Protein AF-A0A932Q8Q2-F1 (afdb_monomer)

Sequence (70 aa):
SMYILETEPAGYILYAANEAEKAANITLVDVRPFGQAGRLTIMGTESEIDSAAKAARSAIEKLEGVEGKK

Nearest PDB structures (foldseek):
  5lsr-assembly1_B  TM=9.982E-01  e=1.757E-06  Synechococcus elongatus PCC 7942 = FACHB-805
  5v76-assembly1_A  TM=9.698E-01  e=4.537E-06  Haliangium ochraceum DSM 14365
  5l39-assembly1_C  TM=1.004E+00  e=6.812E-06  Mycolicibacterium smegmatis MC2 155
  5l39-assembly1_F  TM=9.473E-01  e=5.559E-06  Mycolicibacterium smegmatis MC2 155
  5l39-assembly1_D  TM=9.535E-01  e=1.171E-05  Mycolicibacterium smegmatis MC2 155

Structure (mmCIF, N/CA/C/O backbone):
data_AF-A0A932Q8Q2-F1
#
_entry.id   AF-A0A932Q8Q2-F1
#
loop_
_atom_site.group_PDB
_atom_site.id
_atom_site.type_symbol
_atom_site.label_atom_id
_atom_site.label_alt_id
_atom_site.label_comp_id
_atom_site.label_asym_id
_atom_site.label_entity_id
_atom_site.label_seq_id
_atom_site.pdbx_PDB_ins_code
_atom_site.Cartn_x
_atom_site.Cartn_y
_atom_site.Cartn_z
_atom_site.occupancy
_atom_site.B_iso_or_equiv
_atom_site.auth_seq_id
_atom_site.auth_comp_id
_atom_site.auth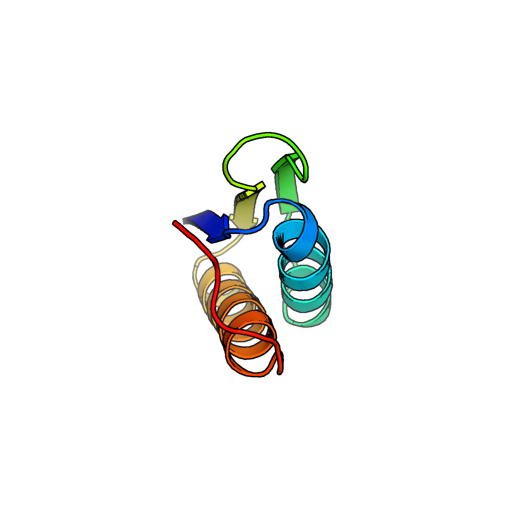_asym_id
_atom_site.auth_atom_id
_atom_site.pdbx_PDB_model_num
ATOM 1 N N . SER A 1 1 ? 0.010 4.412 15.641 1.00 94.25 1 SER A N 1
ATOM 2 C CA . SER A 1 1 ? 0.710 3.258 15.049 1.00 94.25 1 SER A CA 1
ATOM 3 C C . SER A 1 1 ? 1.380 3.690 13.749 1.00 94.25 1 SER A C 1
ATOM 5 O O . SER A 1 1 ? 0.919 4.655 13.142 1.00 94.25 1 SER A O 1
ATOM 7 N N . MET A 1 2 ? 2.480 3.041 13.362 1.00 97.06 2 MET A N 1
ATOM 8 C CA . MET A 1 2 ? 3.234 3.314 12.131 1.00 97.06 2 MET A CA 1
ATOM 9 C C . MET A 1 2 ? 3.411 2.009 11.354 1.00 97.06 2 MET A C 1
ATOM 11 O O . MET A 1 2 ? 3.691 0.972 11.952 1.00 97.06 2 MET A O 1
ATOM 15 N N . TYR A 1 3 ? 3.291 2.080 10.030 1.00 98.12 3 TYR A N 1
ATOM 16 C CA . TYR A 1 3 ? 3.518 0.953 9.132 1.00 98.12 3 TYR A CA 1
ATOM 17 C C . TYR A 1 3 ? 4.360 1.382 7.929 1.00 98.12 3 TYR A C 1
ATOM 19 O O . TYR A 1 3 ? 4.193 2.485 7.403 1.00 98.12 3 TYR A O 1
ATOM 27 N N . ILE A 1 4 ? 5.273 0.503 7.511 1.00 97.75 4 ILE A N 1
ATOM 28 C CA . ILE A 1 4 ? 6.159 0.707 6.363 1.00 97.75 4 ILE A CA 1
ATOM 29 C C . ILE A 1 4 ? 5.966 -0.457 5.392 1.00 97.75 4 ILE A C 1
ATOM 31 O O . ILE A 1 4 ? 5.944 -1.619 5.801 1.00 97.75 4 ILE A O 1
ATOM 35 N N . LEU A 1 5 ? 5.850 -0.136 4.106 1.00 97.62 5 LEU A N 1
ATOM 36 C CA . LEU A 1 5 ? 5.809 -1.091 3.005 1.00 97.62 5 LEU A CA 1
ATOM 37 C C . LEU A 1 5 ? 6.888 -0.737 1.986 1.00 97.62 5 LEU A C 1
ATOM 39 O O . LEU A 1 5 ? 7.086 0.436 1.669 1.00 97.62 5 LEU A O 1
ATOM 43 N N . GLU A 1 6 ? 7.549 -1.758 1.454 1.00 97.81 6 GLU A N 1
ATOM 44 C CA . GLU A 1 6 ? 8.450 -1.628 0.315 1.00 97.81 6 GLU A CA 1
ATOM 45 C C . GLU A 1 6 ? 7.975 -2.508 -0.839 1.00 97.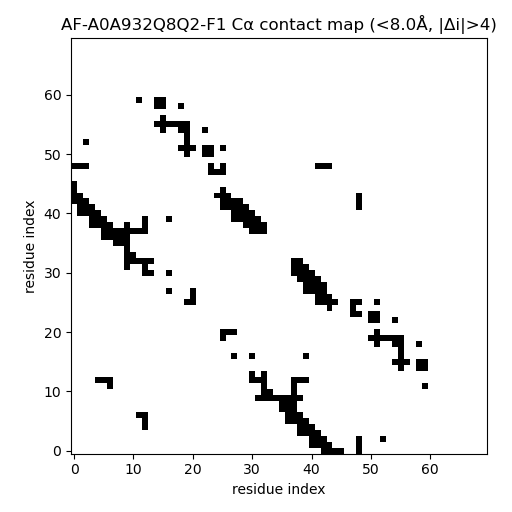81 6 GLU A C 1
ATOM 47 O O . GLU A 1 6 ? 7.438 -3.594 -0.614 1.00 97.81 6 GLU A O 1
ATOM 52 N N . THR A 1 7 ? 8.159 -2.032 -2.069 1.00 95.31 7 THR A N 1
ATOM 53 C CA . THR A 1 7 ? 7.818 -2.775 -3.289 1.00 95.31 7 THR A CA 1
ATOM 54 C C . THR A 1 7 ? 8.938 -2.691 -4.312 1.00 95.31 7 THR A C 1
ATOM 56 O O . THR A 1 7 ? 9.598 -1.659 -4.450 1.00 95.31 7 THR A O 1
ATOM 59 N N . GLU A 1 8 ? 9.078 -3.747 -5.102 1.00 93.75 8 GLU A N 1
ATOM 60 C CA . GLU A 1 8 ? 9.933 -3.778 -6.282 1.00 93.75 8 GLU A CA 1
ATOM 61 C C . GLU A 1 8 ? 9.115 -4.305 -7.471 1.00 93.75 8 GLU A C 1
ATOM 63 O O . GLU A 1 8 ? 8.485 -5.357 -7.341 1.00 93.75 8 GLU A O 1
ATOM 68 N N . PRO A 1 9 ? 9.086 -3.607 -8.622 1.00 93.69 9 PRO A N 1
ATOM 69 C CA . PRO A 1 9 ? 9.637 -2.278 -8.913 1.00 93.69 9 PRO A CA 1
ATOM 70 C C . PRO A 1 9 ? 9.075 -1.128 -8.060 1.00 93.69 9 PRO A C 1
ATOM 72 O O . PRO A 1 9 ? 7.970 -1.194 -7.518 1.00 93.69 9 PRO A O 1
ATOM 75 N N . ALA A 1 10 ? 9.829 -0.026 -7.985 1.00 96.69 10 ALA A N 1
ATOM 76 C CA . ALA A 1 10 ? 9.505 1.092 -7.099 1.00 96.69 10 ALA A CA 1
ATOM 77 C C . ALA A 1 10 ? 8.166 1.784 -7.393 1.00 96.69 10 ALA A C 1
ATOM 79 O O . ALA A 1 10 ? 7.488 2.236 -6.471 1.00 96.69 10 ALA A O 1
ATOM 80 N N . GLY A 1 11 ? 7.750 1.826 -8.660 1.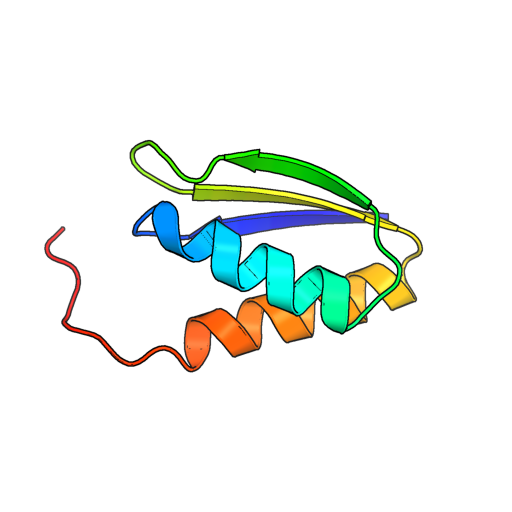00 96.06 11 GLY A N 1
ATOM 81 C CA . GLY A 1 11 ? 6.521 2.508 -9.070 1.00 96.06 11 GLY A CA 1
ATOM 82 C C . GLY A 1 11 ? 5.240 1.910 -8.476 1.00 96.06 11 GLY A C 1
ATOM 83 O O . GLY A 1 11 ? 4.259 2.632 -8.300 1.00 96.06 11 GLY A O 1
ATOM 84 N N . TYR A 1 12 ? 5.242 0.624 -8.106 1.00 96.56 12 TYR A N 1
ATOM 85 C CA . TYR A 1 12 ? 4.059 -0.038 -7.543 1.00 96.56 12 TYR A CA 1
ATOM 86 C C . TYR A 1 12 ? 3.636 0.516 -6.186 1.00 96.56 12 TYR A C 1
ATOM 88 O O . TYR A 1 12 ? 2.472 0.388 -5.802 1.00 96.56 12 TYR A O 1
ATOM 96 N N . ILE A 1 13 ? 4.532 1.217 -5.493 1.00 97.88 13 ILE A N 1
ATOM 97 C CA . ILE A 1 13 ? 4.220 1.788 -4.193 1.00 97.88 13 ILE A CA 1
ATOM 98 C C . ILE A 1 13 ? 3.107 2.846 -4.257 1.00 97.88 13 ILE A C 1
ATOM 100 O O . ILE A 1 13 ? 2.364 3.003 -3.291 1.00 97.88 13 ILE A O 1
ATOM 104 N N . LEU A 1 14 ? 2.936 3.534 -5.396 1.00 97.81 14 LEU A N 1
ATOM 105 C CA . LEU A 1 14 ? 1.840 4.494 -5.590 1.00 97.81 14 LEU A CA 1
ATOM 106 C C . LEU A 1 14 ? 0.483 3.800 -5.607 1.00 97.81 14 LEU A C 1
ATOM 108 O O . LEU A 1 14 ? -0.484 4.312 -5.046 1.00 97.81 14 LEU A O 1
ATOM 112 N N . TYR A 1 15 ? 0.419 2.625 -6.233 1.00 97.62 15 TYR A N 1
ATOM 113 C CA . TYR A 1 15 ? -0.802 1.835 -6.260 1.00 97.62 15 TYR A CA 1
ATOM 114 C C . TYR A 1 15 ? -1.145 1.330 -4.856 1.00 97.62 15 TYR A C 1
ATOM 116 O O . TYR A 1 15 ? -2.273 1.508 -4.404 1.00 97.62 15 TYR A O 1
ATOM 124 N N . ALA A 1 16 ? -0.153 0.814 -4.122 1.00 97.94 16 ALA A N 1
ATOM 125 C CA . ALA A 1 16 ? -0.332 0.413 -2.728 1.00 97.94 16 ALA A CA 1
ATOM 126 C C . ALA A 1 16 ? -0.806 1.570 -1.832 1.00 97.94 16 ALA A C 1
ATOM 128 O O . ALA A 1 16 ? -1.709 1.376 -1.023 1.00 97.94 16 ALA A O 1
ATOM 129 N N . ALA A 1 17 ? -0.226 2.767 -1.982 1.00 98.25 17 ALA A N 1
ATOM 130 C CA . ALA A 1 17 ? -0.606 3.947 -1.206 1.00 98.25 17 ALA A CA 1
ATOM 131 C C . ALA A 1 17 ? -2.063 4.363 -1.462 1.00 98.25 17 ALA A C 1
ATOM 133 O O . ALA A 1 17 ? -2.809 4.599 -0.515 1.00 98.25 17 ALA A O 1
ATOM 134 N N . ASN A 1 18 ? -2.486 4.372 -2.729 1.00 98.12 18 ASN A N 1
ATOM 135 C CA . ASN A 1 18 ? -3.859 4.694 -3.114 1.00 98.12 18 ASN A CA 1
ATOM 136 C C . ASN A 1 18 ? -4.872 3.692 -2.539 1.00 98.12 18 ASN A C 1
ATOM 138 O O . ASN A 1 18 ? -5.915 4.086 -2.027 1.00 98.12 18 ASN A O 1
ATOM 142 N N . GLU A 1 19 ? -4.573 2.391 -2.591 1.00 98.12 19 GLU A N 1
ATOM 143 C CA . GLU A 1 19 ? -5.460 1.376 -2.009 1.00 98.12 19 GLU A CA 1
ATOM 144 C C . GLU A 1 19 ? -5.465 1.411 -0.471 1.00 98.12 19 GLU A C 1
ATOM 146 O O . GLU A 1 19 ? -6.499 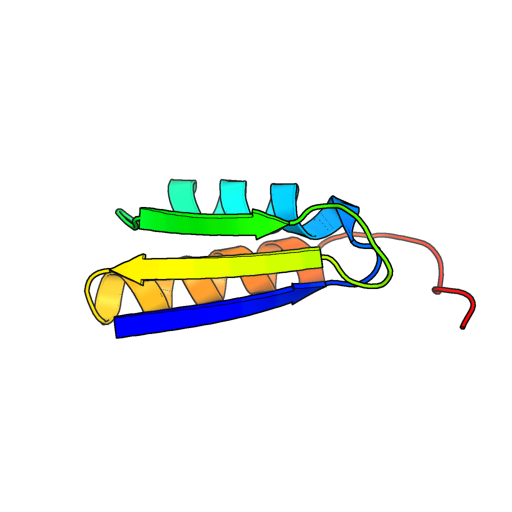1.147 0.140 1.00 98.12 19 GLU A O 1
ATOM 151 N N . ALA A 1 20 ? -4.354 1.804 0.161 1.00 98.06 20 ALA A N 1
ATOM 152 C CA . ALA A 1 20 ? -4.289 2.038 1.602 1.00 98.06 20 ALA A CA 1
ATOM 153 C C . ALA A 1 20 ? -5.194 3.205 2.041 1.00 98.06 20 ALA A C 1
ATOM 155 O O . ALA A 1 20 ? -5.993 3.033 2.960 1.00 98.06 20 ALA A O 1
ATOM 156 N N . GLU A 1 21 ? -5.107 4.365 1.374 1.00 97.44 21 GLU A N 1
ATOM 157 C CA . GLU A 1 21 ? -5.937 5.546 1.680 1.00 97.44 21 GLU A CA 1
ATOM 158 C C . GLU A 1 21 ? -7.425 5.316 1.408 1.00 97.44 21 GLU A C 1
ATOM 160 O O . GLU A 1 21 ? -8.276 5.837 2.124 1.00 97.44 21 GLU A O 1
ATOM 165 N N . LYS A 1 22 ? -7.774 4.515 0.395 1.00 98.00 22 LYS A N 1
ATOM 166 C CA . LYS A 1 22 ? -9.177 4.156 0.138 1.00 98.00 22 LYS A CA 1
ATOM 167 C C . LYS A 1 22 ? -9.780 3.295 1.244 1.00 98.00 22 LYS A C 1
ATOM 169 O O . LYS A 1 22 ? -10.987 3.354 1.466 1.00 98.00 22 LYS A O 1
ATOM 174 N N . ALA A 1 23 ? -8.971 2.449 1.876 1.00 97.75 23 ALA A N 1
ATOM 175 C CA . ALA A 1 23 ? -9.444 1.461 2.836 1.00 97.75 23 ALA A CA 1
ATOM 176 C C . ALA 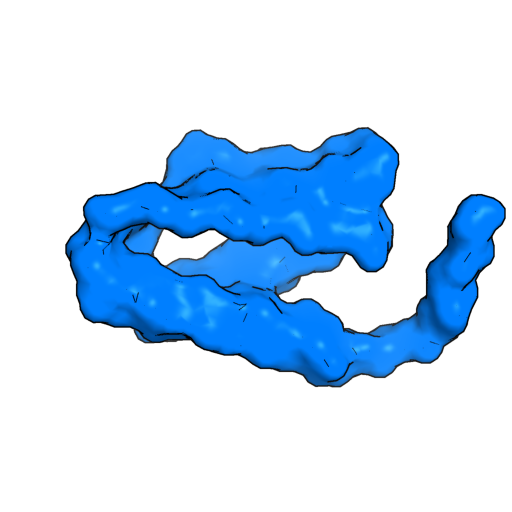A 1 23 ? -9.546 1.993 4.271 1.00 97.75 23 ALA A C 1
ATOM 178 O O . ALA A 1 23 ? -10.246 1.385 5.080 1.00 97.75 23 ALA A O 1
ATOM 179 N N . ALA A 1 24 ? -8.840 3.078 4.596 1.00 97.75 24 ALA A N 1
ATOM 180 C CA . ALA A 1 24 ? -8.712 3.568 5.962 1.00 97.75 24 ALA A CA 1
ATOM 181 C C . ALA A 1 24 ? -8.381 5.065 6.010 1.00 97.75 24 ALA A C 1
ATOM 183 O O . ALA A 1 24 ? -7.715 5.609 5.130 1.00 97.75 24 ALA A O 1
ATOM 184 N N . ASN A 1 25 ? -8.778 5.725 7.095 1.00 97.56 25 ASN A N 1
ATOM 185 C CA . ASN A 1 25 ? -8.425 7.108 7.385 1.00 97.56 25 ASN A CA 1
ATOM 186 C C . ASN A 1 25 ? -7.025 7.184 8.017 1.00 97.56 25 ASN A C 1
ATOM 188 O O . ASN A 1 25 ? -6.861 7.272 9.238 1.00 97.56 25 ASN A O 1
ATOM 192 N N . ILE A 1 26 ? -6.009 7.123 7.162 1.00 97.94 26 ILE A N 1
ATOM 193 C CA . ILE A 1 26 ? -4.589 7.164 7.522 1.00 97.94 26 ILE A CA 1
ATOM 194 C C . ILE A 1 26 ? -3.906 8.415 6.962 1.00 97.94 26 ILE A C 1
ATOM 196 O O . ILE A 1 26 ? -4.401 9.074 6.056 1.00 97.94 26 ILE A O 1
ATOM 200 N N . THR A 1 27 ? -2.725 8.732 7.483 1.00 98.19 27 THR A N 1
ATOM 201 C CA . THR A 1 27 ? -1.837 9.756 6.927 1.00 98.19 27 THR A CA 1
ATOM 202 C C . THR A 1 27 ? -0.708 9.101 6.142 1.00 98.19 27 THR A C 1
ATOM 204 O O . THR A 1 27 ? 0.047 8.295 6.696 1.00 98.19 27 THR A O 1
ATOM 207 N N . LEU A 1 28 ? -0.548 9.492 4.875 1.00 97.62 28 LEU A N 1
ATOM 208 C CA . LEU A 1 28 ? 0.647 9.209 4.082 1.00 97.62 28 LEU A CA 1
ATOM 209 C C . LEU A 1 28 ? 1.787 10.134 4.525 1.00 97.62 28 LEU A C 1
ATOM 211 O O . LEU A 1 28 ? 1.737 11.342 4.315 1.00 97.62 28 LEU A O 1
ATOM 215 N N . VAL A 1 29 ? 2.809 9.575 5.170 1.00 98.12 29 VAL A N 1
ATOM 216 C CA . VAL A 1 29 ? 3.911 10.351 5.765 1.00 98.12 29 VAL A CA 1
ATOM 217 C C . VA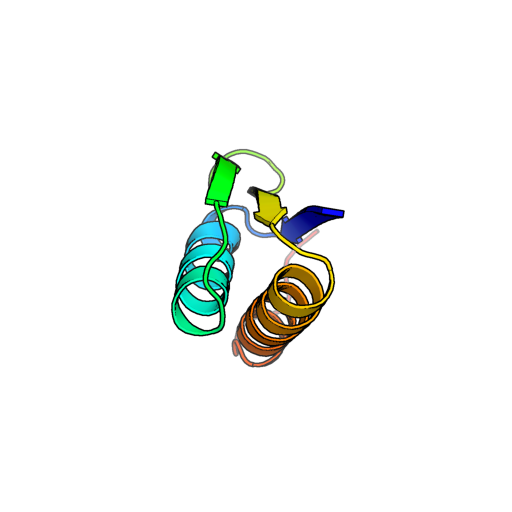L A 1 29 ? 5.048 10.541 4.770 1.00 98.12 29 VAL A C 1
ATOM 219 O O . VAL A 1 29 ? 5.599 11.630 4.654 1.00 98.12 29 VAL A O 1
ATOM 222 N N . ASP A 1 30 ? 5.406 9.466 4.070 1.00 97.69 30 ASP A N 1
ATOM 223 C CA . ASP A 1 30 ? 6.418 9.464 3.017 1.00 97.69 30 ASP A CA 1
ATOM 224 C C . ASP A 1 30 ? 6.018 8.448 1.948 1.00 97.69 30 ASP A C 1
ATOM 226 O O . ASP A 1 30 ? 5.651 7.313 2.268 1.00 97.69 30 ASP A O 1
ATOM 230 N N . VAL A 1 31 ? 6.111 8.854 0.683 1.00 97.44 31 VAL A N 1
ATOM 231 C CA . VAL A 1 31 ? 5.879 7.990 -0.476 1.00 97.44 31 VAL A CA 1
ATOM 232 C C . VAL A 1 31 ? 7.001 8.234 -1.473 1.00 97.44 31 VAL A C 1
ATOM 234 O O . VAL A 1 31 ? 7.092 9.297 -2.086 1.00 97.44 3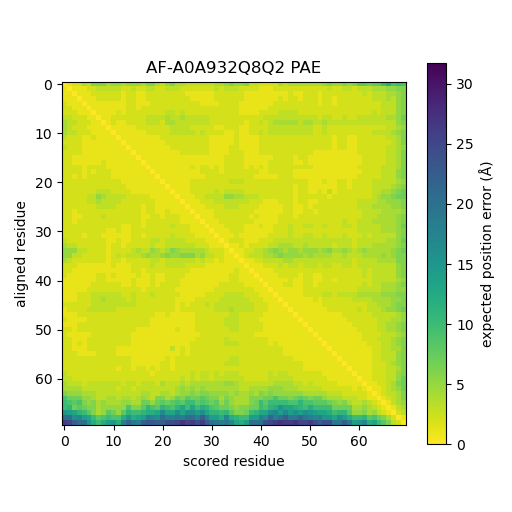1 VAL A O 1
ATOM 237 N N . ARG A 1 32 ? 7.858 7.230 -1.658 1.00 98.06 32 ARG A N 1
ATOM 238 C CA . ARG A 1 32 ? 8.993 7.272 -2.583 1.00 98.06 32 ARG A CA 1
ATOM 239 C C . ARG A 1 32 ? 8.795 6.256 -3.701 1.00 98.06 32 ARG A C 1
ATOM 241 O O . ARG A 1 32 ? 9.109 5.088 -3.494 1.00 98.06 32 ARG A O 1
ATOM 248 N N . PRO A 1 33 ? 8.288 6.674 -4.874 1.00 97.06 33 PRO A N 1
ATOM 249 C CA . PRO A 1 33 ? 7.957 5.777 -5.982 1.00 97.06 33 PRO A CA 1
ATOM 250 C C . PRO A 1 33 ? 9.081 5.603 -7.012 1.00 97.06 33 PRO A C 1
ATOM 252 O O . PRO A 1 33 ? 8.832 5.239 -8.159 1.00 97.06 33 PRO A O 1
ATOM 255 N N . PHE A 1 34 ? 10.320 5.901 -6.629 1.00 96.25 34 PHE A N 1
ATOM 256 C CA . PHE A 1 34 ? 11.493 5.850 -7.497 1.00 96.25 34 PHE A CA 1
ATOM 257 C C . PHE A 1 34 ? 12.709 5.311 -6.737 1.00 96.25 34 PHE A C 1
ATOM 259 O O . PHE A 1 34 ? 12.753 5.348 -5.508 1.00 96.25 34 PHE A O 1
ATOM 266 N N . GLY A 1 35 ? 13.714 4.854 -7.486 1.00 94.56 35 GLY A N 1
ATOM 267 C CA . GLY A 1 35 ? 14.899 4.179 -6.953 1.00 94.56 35 GLY A CA 1
ATOM 268 C C . GLY A 1 35 ? 14.836 2.665 -7.154 1.00 94.56 35 GLY A C 1
ATOM 269 O O . GLY A 1 35 ? 14.023 2.175 -7.935 1.00 94.56 35 GLY A O 1
ATOM 270 N N . GLN A 1 36 ? 15.714 1.934 -6.462 1.00 93.12 36 GLN A N 1
ATOM 271 C CA . GLN A 1 36 ? 15.773 0.467 -6.530 1.00 93.12 36 GLN A CA 1
ATOM 272 C C . GLN A 1 36 ? 14.480 -0.179 -6.011 1.00 93.12 36 GLN A C 1
ATOM 274 O O . GLN A 1 36 ? 13.935 -1.073 -6.646 1.00 93.12 36 GLN A O 1
ATOM 279 N N . ALA A 1 37 ? 13.965 0.324 -4.890 1.00 95.25 37 ALA A N 1
ATOM 280 C CA . ALA A 1 37 ? 12.702 -0.093 -4.300 1.00 95.25 37 ALA A CA 1
ATOM 281 C C . ALA A 1 37 ? 11.867 1.139 -3.952 1.00 95.25 37 ALA A C 1
ATOM 283 O O . ALA A 1 37 ? 12.399 2.202 -3.621 1.00 95.25 37 ALA A O 1
ATOM 284 N N . GLY A 1 38 ? 10.553 0.983 -4.034 1.00 97.06 38 GLY A N 1
ATOM 285 C CA . GLY A 1 38 ? 9.594 1.995 -3.626 1.00 97.06 38 GLY A CA 1
ATOM 286 C C . GLY A 1 38 ? 9.313 1.839 -2.143 1.00 97.06 38 GLY A C 1
ATOM 287 O O . GLY A 1 38 ? 9.275 0.712 -1.657 1.00 97.06 38 GLY A O 1
ATOM 288 N N . ARG A 1 39 ? 9.117 2.943 -1.418 1.00 98.19 39 ARG A N 1
ATOM 289 C CA . ARG A 1 39 ? 8.809 2.911 0.021 1.00 98.19 39 ARG A CA 1
ATOM 290 C C . ARG A 1 39 ? 7.600 3.769 0.360 1.00 98.19 39 ARG A C 1
ATOM 292 O O . ARG A 1 39 ? 7.499 4.905 -0.091 1.00 98.19 39 ARG A O 1
ATOM 299 N N . LEU A 1 40 ? 6.719 3.220 1.185 1.00 98.19 40 LEU A N 1
ATOM 300 C CA . LEU A 1 40 ? 5.543 3.870 1.746 1.00 98.19 40 LEU A CA 1
ATOM 301 C C . LEU A 1 40 ? 5.640 3.837 3.266 1.00 98.19 40 LEU A C 1
ATOM 303 O O . LEU A 1 40 ? 5.810 2.765 3.841 1.00 98.19 40 LEU A O 1
ATOM 307 N N . THR A 1 41 ? 5.499 4.992 3.907 1.00 98.44 41 THR A N 1
ATOM 308 C CA . THR A 1 41 ? 5.340 5.117 5.360 1.00 98.44 41 THR A CA 1
ATOM 309 C C . THR A 1 41 ? 3.986 5.742 5.652 1.00 98.44 41 THR A C 1
ATOM 311 O O . THR A 1 41 ? 3.692 6.836 5.168 1.00 98.44 41 THR A O 1
ATOM 314 N N . ILE A 1 42 ? 3.178 5.066 6.464 1.00 98.19 42 ILE A N 1
ATOM 315 C CA . ILE A 1 42 ? 1.847 5.527 6.868 1.00 98.19 42 ILE A CA 1
ATOM 316 C C . ILE A 1 42 ? 1.719 5.558 8.388 1.00 98.19 42 ILE A C 1
ATOM 318 O O . ILE A 1 42 ? 2.349 4.771 9.104 1.00 98.19 42 ILE A O 1
ATOM 322 N N . MET A 1 43 ? 0.891 6.473 8.882 1.00 98.38 43 MET A N 1
ATOM 323 C CA . MET A 1 43 ? 0.580 6.613 10.303 1.00 98.38 43 MET A CA 1
ATOM 324 C C . MET A 1 43 ? -0.925 6.776 10.528 1.00 98.38 43 MET A C 1
ATOM 326 O O . MET A 1 43 ? -1.633 7.350 9.707 1.00 98.38 43 MET A O 1
ATOM 330 N N . GLY A 1 44 ? -1.409 6.253 11.653 1.00 97.75 44 GLY A N 1
ATOM 331 C CA . GLY A 1 44 ? -2.826 6.268 12.015 1.00 97.75 44 GLY A CA 1
ATOM 332 C C . GLY A 1 44 ? -3.088 5.584 13.356 1.00 97.75 44 GLY A C 1
ATOM 333 O O . GLY A 1 44 ? -2.149 5.223 14.083 1.00 97.75 44 GLY A O 1
ATOM 334 N N . THR A 1 45 ? -4.362 5.391 13.697 1.00 98.31 45 THR A N 1
ATOM 335 C CA . THR A 1 45 ? -4.737 4.514 14.818 1.00 98.31 45 THR A CA 1
ATOM 336 C C . THR A 1 45 ? -4.380 3.064 14.479 1.00 98.31 45 THR A C 1
ATOM 338 O O . THR A 1 45 ? -4.070 2.730 13.337 1.00 98.31 45 THR A O 1
ATOM 341 N N . GLU A 1 46 ? -4.369 2.186 15.476 1.00 97.81 46 GLU A N 1
ATOM 342 C CA . GLU A 1 46 ? -3.975 0.793 15.257 1.00 97.81 46 GLU A CA 1
ATOM 343 C C . GLU A 1 46 ? -4.929 0.044 14.310 1.00 97.81 46 GLU A C 1
ATOM 345 O O . GLU A 1 46 ? -4.451 -0.634 13.403 1.00 97.81 46 GLU A O 1
ATOM 350 N N . SER A 1 47 ? -6.250 0.242 14.429 1.00 97.81 47 SER A N 1
ATOM 351 C CA . SER A 1 47 ? -7.227 -0.410 13.538 1.00 97.81 47 SER A CA 1
ATOM 352 C C . SER A 1 47 ? -7.183 0.116 12.103 1.00 97.81 47 SER A C 1
ATOM 354 O O . SER A 1 47 ? -7.344 -0.656 11.156 1.00 97.81 47 SER A O 1
ATOM 356 N N . GLU A 1 48 ? -6.955 1.422 11.929 1.00 98.38 48 GLU A N 1
ATOM 357 C CA . GLU A 1 48 ? -6.841 2.034 10.601 1.00 98.38 48 GLU A CA 1
ATOM 358 C C . GLU A 1 48 ? -5.568 1.553 9.899 1.00 98.38 48 GLU A C 1
ATOM 360 O O . GLU A 1 48 ? -5.602 1.215 8.719 1.00 98.38 48 GLU A O 1
ATOM 365 N N . ILE A 1 49 ? -4.455 1.439 10.635 1.00 98.25 49 ILE A N 1
ATOM 366 C CA . ILE A 1 49 ? -3.204 0.899 10.094 1.00 98.25 49 ILE A CA 1
ATOM 367 C C . ILE A 1 49 ? -3.349 -0.567 9.677 1.00 98.25 49 ILE A C 1
ATOM 369 O O . ILE A 1 49 ? -2.856 -0.920 8.608 1.00 98.25 49 ILE A O 1
ATOM 373 N N . ASP A 1 50 ? -4.029 -1.407 10.459 1.00 98.19 50 ASP A N 1
ATOM 374 C CA . ASP A 1 50 ? -4.265 -2.809 10.083 1.00 98.19 50 ASP A CA 1
ATOM 375 C C . ASP A 1 50 ? -5.101 -2.918 8.793 1.00 98.19 50 ASP A C 1
ATOM 377 O O . ASP A 1 50 ? -4.734 -3.622 7.846 1.00 98.19 50 ASP A O 1
ATOM 381 N N . SER A 1 51 ? -6.173 -2.123 8.704 1.00 98.12 51 SER A N 1
ATOM 382 C CA . SER A 1 51 ? -7.045 -2.061 7.524 1.00 98.12 51 SER A CA 1
ATOM 383 C C . SER A 1 51 ? -6.293 -1.577 6.276 1.00 98.12 51 SER A C 1
ATOM 385 O O . SER A 1 51 ? -6.353 -2.220 5.223 1.00 98.12 51 SER A O 1
ATOM 387 N N . ALA A 1 52 ? -5.514 -0.499 6.406 1.00 98.38 52 ALA A N 1
ATOM 388 C CA . ALA A 1 52 ? -4.672 0.045 5.344 1.00 98.38 52 ALA A CA 1
ATOM 389 C C . ALA A 1 52 ? -3.591 -0.942 4.883 1.00 98.38 52 ALA A C 1
ATOM 391 O O . ALA A 1 52 ? -3.406 -1.152 3.683 1.00 98.38 52 ALA A O 1
ATOM 392 N N . ALA A 1 53 ? -2.877 -1.569 5.823 1.00 97.81 53 ALA A N 1
ATOM 393 C CA . ALA A 1 53 ? -1.799 -2.506 5.526 1.00 97.81 53 ALA A CA 1
ATOM 394 C C . ALA A 1 53 ? -2.315 -3.732 4.764 1.00 97.81 53 ALA A C 1
ATOM 396 O O . ALA A 1 53 ? -1.687 -4.170 3.795 1.00 97.81 53 ALA A O 1
ATOM 397 N N . LYS A 1 54 ? -3.480 -4.258 5.161 1.00 98.25 54 LYS A N 1
ATOM 398 C CA . LYS A 1 54 ? -4.143 -5.367 4.470 1.00 98.25 54 LYS A CA 1
ATOM 399 C C . LYS A 1 54 ? -4.540 -4.996 3.041 1.00 98.25 54 LYS A C 1
ATOM 401 O O . LYS A 1 54 ? -4.290 -5.780 2.125 1.00 98.25 54 LYS A O 1
ATOM 406 N N . ALA A 1 55 ? -5.128 -3.816 2.842 1.00 98.25 55 ALA A N 1
ATOM 407 C CA . ALA A 1 55 ? -5.516 -3.337 1.516 1.00 98.25 55 ALA A CA 1
ATOM 408 C C . ALA A 1 55 ? -4.298 -3.135 0.604 1.00 98.25 55 ALA A C 1
ATOM 410 O O . ALA A 1 55 ? -4.267 -3.676 -0.501 1.00 98.25 55 ALA A O 1
ATOM 411 N N . ALA A 1 56 ? -3.261 -2.456 1.102 1.00 97.94 56 ALA A N 1
ATOM 412 C CA . ALA A 1 56 ? -2.017 -2.214 0.377 1.00 97.94 56 ALA A CA 1
ATOM 413 C C . ALA A 1 56 ? -1.332 -3.518 -0.063 1.00 97.94 56 ALA A C 1
ATOM 415 O O . ALA A 1 56 ? -0.944 -3.652 -1.221 1.00 97.94 56 ALA A O 1
ATOM 416 N N . ARG A 1 57 ? -1.211 -4.504 0.840 1.00 97.12 57 ARG A N 1
ATOM 417 C CA . ARG A 1 57 ? -0.621 -5.817 0.519 1.00 97.12 57 ARG A CA 1
ATOM 418 C C . ARG A 1 57 ? -1.443 -6.569 -0.515 1.00 97.12 57 ARG A C 1
ATOM 420 O O . ARG A 1 57 ? -0.899 -6.991 -1.529 1.00 97.12 57 ARG A O 1
ATOM 427 N N . SER A 1 58 ? -2.754 -6.674 -0.292 1.00 97.50 58 SER A N 1
ATOM 428 C CA . SER A 1 58 ? -3.640 -7.388 -1.211 1.00 97.50 58 SER A CA 1
ATOM 429 C C . SER A 1 58 ? -3.640 -6.768 -2.608 1.00 97.50 58 SER A C 1
ATOM 431 O O . SER A 1 58 ? -3.737 -7.496 -3.591 1.00 97.50 58 SER A O 1
ATOM 433 N N . ALA A 1 59 ? -3.523 -5.442 -2.707 1.00 96.94 59 ALA A N 1
ATOM 434 C CA . ALA A 1 59 ? -3.423 -4.741 -3.980 1.00 96.94 59 ALA A CA 1
ATOM 435 C C . ALA A 1 59 ? -2.179 -5.169 -4.767 1.00 96.94 59 ALA A C 1
ATOM 437 O O . ALA A 1 59 ? -2.293 -5.501 -5.942 1.00 96.94 59 ALA A O 1
ATOM 438 N N . ILE A 1 60 ? -1.015 -5.223 -4.112 1.00 95.31 60 ILE A N 1
ATOM 439 C CA . ILE A 1 60 ? 0.238 -5.647 -4.750 1.00 95.31 60 ILE A CA 1
ATOM 440 C C . ILE A 1 60 ? 0.216 -7.134 -5.111 1.00 95.31 60 ILE A C 1
ATOM 442 O O . ILE A 1 60 ? 0.604 -7.490 -6.217 1.00 95.31 60 ILE A O 1
ATOM 446 N N . GLU A 1 61 ? -0.283 -7.998 -4.227 1.00 94.25 61 GLU A N 1
ATOM 447 C CA . GLU A 1 61 ? -0.360 -9.449 -4.463 1.00 94.25 61 GLU A CA 1
ATOM 448 C C . GLU A 1 61 ? -1.293 -9.831 -5.624 1.00 94.25 61 GLU A C 1
ATOM 450 O O . GLU A 1 61 ? -1.125 -10.889 -6.225 1.00 94.25 61 GLU A O 1
ATOM 455 N N . LYS A 1 62 ? -2.278 -8.984 -5.943 1.00 94.75 62 LYS A N 1
ATOM 456 C CA . LYS A 1 62 ? -3.218 -9.191 -7.056 1.00 94.75 62 LYS A CA 1
ATOM 457 C C . LYS A 1 62 ? -2.700 -8.698 -8.403 1.00 94.75 62 LYS A C 1
ATOM 459 O O . LYS A 1 62 ? -3.359 -8.946 -9.410 1.00 94.75 62 LYS A O 1
ATOM 464 N N . LEU A 1 63 ? -1.587 -7.965 -8.437 1.00 93.25 63 LEU A N 1
ATOM 465 C CA . LEU A 1 63 ? -1.033 -7.487 -9.697 1.00 93.25 63 LEU A CA 1
ATOM 466 C C . LEU A 1 63 ? -0.470 -8.663 -10.492 1.00 93.25 63 LEU A C 1
ATOM 468 O O . LEU A 1 63 ? 0.438 -9.364 -10.051 1.00 93.25 63 LEU A O 1
ATOM 472 N N . GLU A 1 64 ? -0.993 -8.843 -11.698 1.00 93.12 64 GLU A N 1
ATOM 473 C CA . GLU A 1 64 ? -0.404 -9.741 -12.681 1.00 93.12 64 GLU A CA 1
ATOM 474 C C . GLU A 1 64 ? 0.785 -9.058 -13.362 1.00 93.12 64 GLU A C 1
ATOM 476 O O . GLU A 1 64 ? 0.794 -7.846 -13.596 1.00 93.12 64 GLU A O 1
ATOM 481 N N . GLY A 1 65 ? 1.806 -9.840 -13.696 1.00 90.00 65 GLY A N 1
ATOM 482 C CA . GLY A 1 65 ? 3.017 -9.316 -14.306 1.00 90.00 65 GLY A CA 1
ATOM 483 C C . GLY A 1 65 ? 3.943 -10.411 -14.808 1.00 90.00 65 GLY A C 1
ATOM 484 O O . GLY A 1 65 ? 3.637 -11.601 -14.750 1.00 90.00 65 GLY A O 1
ATOM 485 N N . VAL A 1 66 ? 5.093 -9.984 -15.318 1.00 90.19 66 VAL A N 1
ATOM 486 C CA . VAL A 1 66 ? 6.188 -10.882 -15.695 1.00 90.19 66 VAL A CA 1
ATOM 487 C C . VAL A 1 66 ? 7.153 -11.049 -14.527 1.00 90.19 66 VAL A C 1
ATOM 489 O O . VAL A 1 66 ? 7.269 -10.162 -13.681 1.00 90.19 66 VAL A O 1
ATOM 492 N N . GLU A 1 67 ? 7.866 -12.174 -14.493 1.00 86.62 67 GLU A N 1
ATOM 493 C CA . GLU A 1 67 ? 8.885 -12.419 -13.475 1.00 86.62 67 GLU A CA 1
ATOM 494 C C . GLU A 1 67 ? 9.966 -11.327 -13.521 1.00 86.62 67 GLU A C 1
ATOM 496 O O . GLU A 1 67 ? 10.525 -11.015 -14.580 1.00 86.62 67 GLU A O 1
ATOM 501 N N . GLY A 1 68 ? 10.232 -10.718 -12.364 1.00 76.88 68 GLY A N 1
ATOM 502 C CA . GLY A 1 68 ? 11.248 -9.684 -12.227 1.00 76.88 68 GLY A CA 1
ATOM 503 C C . GLY A 1 68 ? 12.632 -10.262 -12.506 1.00 76.88 68 GLY A C 1
ATOM 504 O O . GLY A 1 68 ? 13.056 -11.222 -11.863 1.00 76.88 68 GLY A O 1
ATOM 505 N N . LYS A 1 69 ? 13.353 -9.676 -13.465 1.00 69.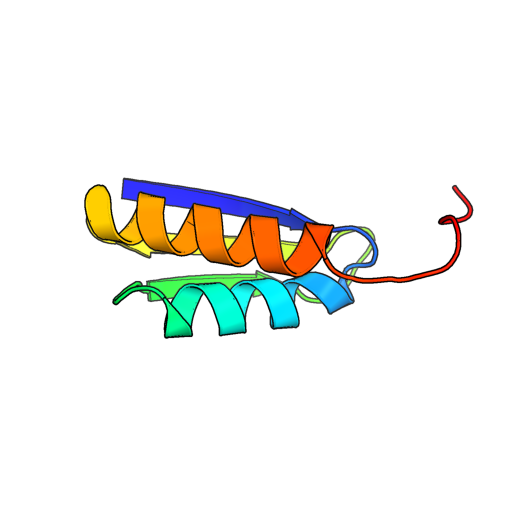12 69 LYS A N 1
ATOM 506 C CA . LYS A 1 69 ? 14.768 -9.996 -13.666 1.00 69.12 69 LYS A CA 1
ATOM 507 C C . LYS A 1 69 ? 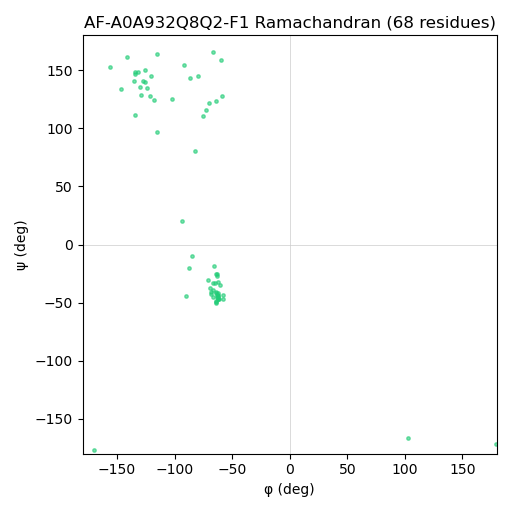15.557 -9.363 -12.519 1.00 69.12 69 LYS A C 1
ATOM 509 O O . LYS A 1 69 ? 15.530 -8.143 -12.393 1.00 69.12 69 LYS A O 1
ATOM 514 N N . LYS A 1 70 ? 16.185 -10.203 -11.692 1.00 57.03 70 LYS A N 1
ATOM 515 C CA . LYS A 1 70 ? 17.124 -9.779 -10.642 1.00 57.03 70 LYS A CA 1
ATOM 516 C C . LYS A 1 70 ? 18.338 -9.062 -11.222 1.00 57.03 70 LYS A C 1
ATOM 518 O O . LYS A 1 70 ? 18.763 -9.453 -12.334 1.00 57.03 70 LYS A O 1
#

Foldseek 3Di:
DKDKDKDPPLQLQVVLQVQLVVFAVKDFPDWASDDRITMTMIDDPPVSCVRSVVRSVVRVVPDDDDDDDD

Mean predicted aligned error: 2.83 Å

Radius of gyration: 11.75 Å; Cα contacts (8 Å, |Δi|>4): 132; chains: 1; bounding box: 27×23×31 Å

pLDDT: mean 95.49, std 6.51, range [57.03, 98.44]

Solvent-accessible surface area (backbone atoms only — not comparable to full-atom values): 3836 Å² total; per-residue (Å²): 82,77,51,75,49,73,32,78,60,8,60,55,31,55,58,24,50,54,42,16,54,74,59,21,86,56,44,83,74,44,79,39,52,58,71,84,49,4,40,36,33,37,36,31,54,64,68,33,43,53,43,14,53,52,37,18,49,53,54,58,74,66,58,84,80,75,87,80,85,128

Secondary structure (DSSP, 8-state):
-EEEEEESSTTHHHHHHHHHHHHS--EEEEEE--SSSEEEEEE--HHHHHHHHHHHHHHHHT---PPP--